Protein AF-A0A975NP22-F1 (afdb_monomer)

Secondary structure (DSSP, 8-state):
-----PPPPHHHHHHHHHHHHHHHHHHHHHHHHHHHT-EETTEE---SHHHHHHHHHHHHHHHHHHHTSSS-HHHHHHT--

Mean predicted aligned error: 4.37 Å

Sequence (81 aa):
MTDAVQPVAAWRKVLAALLDFVMVFFGGGYAIGYLTGNVTSEGFKLEGLPALVLLTLLIVYFVAGSKYLGGTIWQRILYKP

Foldseek 3Di:
DDPDDDDQDPVLVVVLLVVLCVCLLQVVQQVLQVVVVQADPVGGDDDDPSVVVSVVSSCCQQCCQVPPVVHHPSCVVRVDD

Structure (mmCIF, N/CA/C/O backbone):
data_AF-A0A975NP22-F1
#
_entry.id   AF-A0A975NP22-F1
#
loop_
_atom_site.group_PDB
_atom_site.id
_atom_site.type_symbol
_atom_site.label_atom_id
_atom_site.label_alt_id
_atom_site.label_comp_id
_atom_site.label_asym_id
_atom_site.label_entity_id
_atom_site.label_seq_id
_atom_site.pdbx_PDB_ins_code
_atom_site.Cartn_x
_atom_site.Cartn_y
_atom_site.Cartn_z
_atom_site.occupancy
_atom_site.B_iso_or_equiv
_atom_site.auth_seq_id
_atom_site.auth_comp_id
_atom_site.auth_asym_id
_atom_site.auth_atom_id
_atom_site.pdbx_PDB_model_num
ATOM 1 N N . MET A 1 1 ? 23.975 -9.298 -31.975 1.00 51.84 1 MET A N 1
ATOM 2 C CA . MET A 1 1 ? 24.335 -8.246 -31.005 1.00 51.84 1 MET A CA 1
ATOM 3 C C . MET A 1 1 ? 23.581 -8.574 -29.729 1.00 51.84 1 MET A C 1
ATOM 5 O O . MET A 1 1 ? 22.367 -8.688 -29.792 1.00 51.84 1 MET A O 1
ATOM 9 N N . THR A 1 2 ? 24.271 -8.901 -28.638 1.00 57.97 2 THR A N 1
ATOM 10 C CA . THR A 1 2 ? 23.628 -9.155 -27.340 1.00 57.97 2 THR A CA 1
ATOM 11 C C . THR A 1 2 ? 23.363 -7.809 -26.681 1.00 57.97 2 THR A C 1
ATOM 13 O O . THR A 1 2 ? 24.304 -7.184 -26.194 1.00 57.97 2 THR A O 1
ATOM 16 N N . ASP A 1 3 ? 22.115 -7.346 -26.699 1.00 61.38 3 ASP A N 1
ATOM 17 C CA . ASP A 1 3 ? 21.717 -6.174 -25.922 1.00 61.38 3 ASP A CA 1
ATOM 18 C C . ASP A 1 3 ? 21.903 -6.487 -24.434 1.00 61.38 3 ASP A C 1
ATOM 20 O O . ASP A 1 3 ? 21.229 -7.346 -23.862 1.00 61.38 3 ASP A O 1
ATOM 24 N N . ALA A 1 4 ? 22.875 -5.827 -23.803 1.00 69.75 4 ALA A N 1
ATOM 25 C CA . ALA A 1 4 ? 23.086 -5.938 -22.370 1.00 69.75 4 ALA A CA 1
ATOM 26 C C . ALA A 1 4 ? 21.950 -5.196 -21.654 1.00 69.75 4 ALA A C 1
ATOM 28 O O . ALA A 1 4 ? 21.901 -3.965 -21.661 1.00 69.75 4 ALA A O 1
ATOM 29 N N . VAL A 1 5 ? 21.032 -5.944 -21.036 1.00 73.44 5 VAL A N 1
ATOM 30 C CA . VAL A 1 5 ? 19.974 -5.370 -20.197 1.00 73.44 5 VAL A CA 1
ATOM 31 C C . VAL A 1 5 ? 20.635 -4.649 -19.023 1.00 73.44 5 VAL A C 1
ATOM 33 O O . VAL A 1 5 ? 21.219 -5.282 -18.143 1.00 73.44 5 VAL A O 1
ATOM 36 N N . GLN A 1 6 ? 20.559 -3.318 -19.018 1.00 79.56 6 GLN A N 1
ATOM 37 C CA . GLN A 1 6 ? 21.081 -2.517 -17.916 1.00 79.56 6 GLN A CA 1
ATOM 38 C C . GLN A 1 6 ? 20.285 -2.821 -16.639 1.00 79.56 6 GLN A C 1
ATOM 40 O O . GLN A 1 6 ? 19.050 -2.751 -16.650 1.00 79.56 6 GLN A O 1
ATOM 45 N N . PRO A 1 7 ? 20.951 -3.171 -15.524 1.00 87.81 7 PRO A N 1
ATOM 46 C CA . PRO A 1 7 ? 20.257 -3.455 -14.281 1.00 87.81 7 PRO A CA 1
ATOM 47 C C . PRO A 1 7 ? 19.608 -2.180 -13.730 1.00 87.81 7 PRO A C 1
ATOM 49 O O . PRO A 1 7 ? 20.207 -1.106 -13.717 1.00 87.81 7 PRO A O 1
ATOM 52 N N . VAL A 1 8 ? 18.385 -2.304 -13.209 1.00 92.62 8 VAL A N 1
ATOM 53 C CA . VAL A 1 8 ? 17.690 -1.184 -12.559 1.00 92.62 8 VAL A CA 1
ATOM 54 C C . VAL A 1 8 ? 18.520 -0.661 -11.383 1.00 92.62 8 VAL A C 1
ATOM 56 O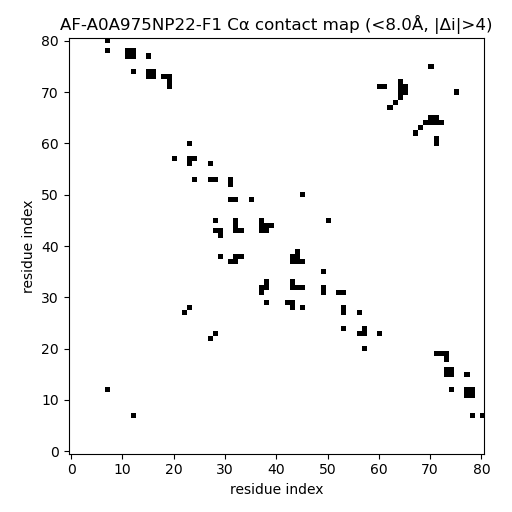 O . VAL A 1 8 ? 18.909 -1.430 -10.498 1.00 92.62 8 VAL A O 1
ATOM 59 N N . ALA A 1 9 ? 18.740 0.655 -11.348 1.00 94.88 9 ALA A N 1
ATOM 60 C CA . ALA A 1 9 ? 19.498 1.316 -10.291 1.00 94.88 9 ALA A CA 1
ATOM 61 C C . ALA A 1 9 ? 18.883 1.077 -8.898 1.00 94.88 9 ALA A C 1
ATOM 63 O O . ALA A 1 9 ? 17.666 1.152 -8.720 1.00 94.88 9 ALA A O 1
ATOM 64 N N . ALA A 1 10 ? 19.728 0.830 -7.891 1.00 95.62 10 ALA A N 1
ATOM 65 C CA . ALA A 1 10 ? 19.291 0.464 -6.539 1.00 95.62 10 ALA A CA 1
ATOM 66 C C . ALA A 1 10 ? 18.358 1.505 -5.894 1.00 95.62 10 ALA A C 1
ATOM 68 O O . ALA A 1 10 ? 17.360 1.131 -5.281 1.00 95.62 10 ALA A O 1
ATOM 69 N N . TRP A 1 11 ? 18.618 2.801 -6.099 1.00 96.31 11 TRP A N 1
ATOM 70 C CA . TRP A 1 11 ? 17.776 3.878 -5.566 1.00 96.31 11 TRP A CA 1
ATOM 71 C C . TRP A 1 11 ? 16.334 3.816 -6.096 1.00 96.31 11 TRP A C 1
ATOM 73 O O . TRP A 1 11 ? 15.400 4.073 -5.342 1.00 96.31 11 TRP A O 1
ATOM 83 N N . ARG A 1 12 ? 16.134 3.389 -7.356 1.00 96.25 12 ARG A N 1
ATOM 84 C CA . ARG A 1 12 ? 14.802 3.210 -7.965 1.00 96.25 12 ARG A CA 1
ATOM 85 C C . ARG A 1 12 ? 14.050 2.061 -7.301 1.00 96.25 12 ARG A C 1
ATOM 87 O O . ARG A 1 12 ? 12.847 2.160 -7.092 1.00 96.25 12 ARG A O 1
ATOM 94 N N . LYS A 1 13 ? 14.763 0.988 -6.934 1.00 96.38 13 LYS A N 1
ATOM 95 C CA . LYS A 1 13 ? 14.196 -0.164 -6.212 1.00 96.38 13 LYS A CA 1
ATOM 96 C C . LYS A 1 13 ? 13.736 0.223 -4.811 1.00 96.38 13 LYS A C 1
ATOM 98 O O . LYS A 1 13 ? 12.612 -0.093 -4.432 1.00 96.38 13 LYS A O 1
ATOM 103 N N . V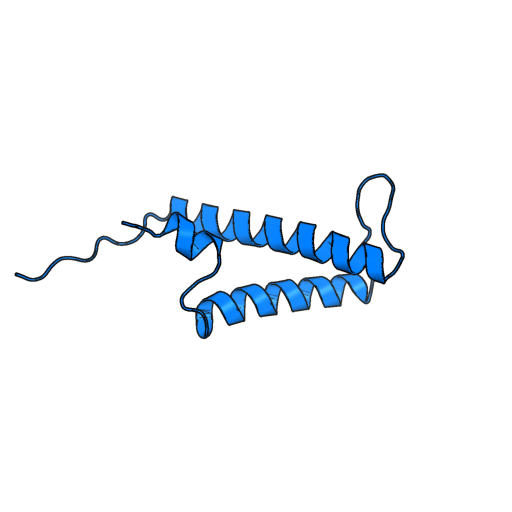AL A 1 14 ? 14.590 0.935 -4.073 1.00 97.62 14 VAL A N 1
ATOM 104 C CA . VAL A 1 14 ? 14.279 1.419 -2.719 1.00 97.62 14 VAL A CA 1
ATOM 105 C C . VAL A 1 14 ? 13.107 2.397 -2.757 1.00 97.62 14 VAL A C 1
ATOM 107 O O . VAL A 1 14 ? 12.163 2.245 -1.986 1.00 97.62 14 VAL A O 1
ATOM 110 N N . LEU A 1 15 ? 13.124 3.352 -3.692 1.00 98.12 15 LEU A N 1
ATOM 111 C CA . LEU A 1 15 ? 12.047 4.326 -3.844 1.00 98.12 15 LEU A CA 1
ATOM 112 C C . LEU A 1 15 ? 10.716 3.656 -4.207 1.00 98.12 15 LEU A C 1
ATOM 114 O O . LEU A 1 15 ? 9.696 3.994 -3.617 1.00 98.12 15 LEU A O 1
ATOM 118 N N . ALA A 1 16 ? 10.723 2.679 -5.120 1.00 97.94 16 ALA A N 1
ATOM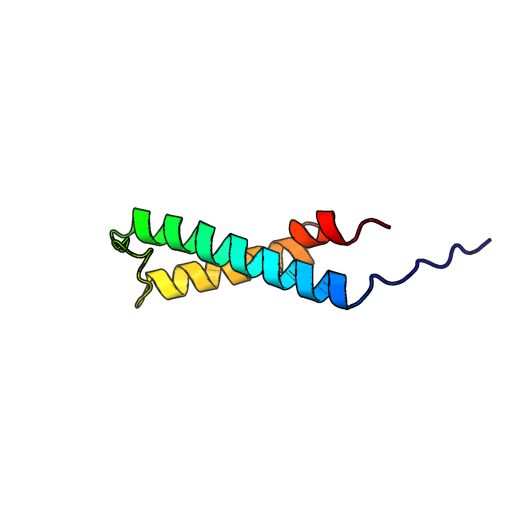 119 C CA . ALA A 1 16 ? 9.520 1.927 -5.468 1.00 97.94 16 ALA A CA 1
ATOM 120 C C . ALA A 1 16 ? 8.925 1.219 -4.247 1.00 97.94 16 ALA A C 1
ATOM 122 O O . ALA A 1 16 ? 7.754 1.419 -3.940 1.00 97.94 16 ALA A O 1
ATOM 123 N N . ALA A 1 17 ? 9.746 0.470 -3.504 1.00 97.25 17 ALA A N 1
ATOM 124 C CA . ALA A 1 17 ? 9.293 -0.238 -2.309 1.00 97.25 17 ALA A CA 1
ATOM 125 C C . ALA A 1 17 ? 8.741 0.713 -1.232 1.00 97.25 17 ALA A C 1
ATOM 127 O O . ALA A 1 17 ? 7.722 0.409 -0.614 1.00 97.25 17 ALA A O 1
ATOM 128 N N . LEU A 1 18 ? 9.377 1.874 -1.033 1.00 98.38 18 LEU A N 1
ATOM 129 C CA . LEU A 1 18 ? 8.913 2.886 -0.085 1.00 98.38 18 LEU A CA 1
ATOM 130 C C . LEU A 1 18 ? 7.553 3.467 -0.496 1.00 98.38 18 LEU A C 1
ATOM 132 O O . LEU A 1 18 ? 6.648 3.543 0.333 1.00 98.38 18 LEU A O 1
ATOM 136 N N . LEU A 1 19 ? 7.391 3.847 -1.766 1.00 98.38 19 LEU A N 1
ATOM 137 C CA . LEU A 1 19 ? 6.133 4.395 -2.279 1.00 98.38 19 LEU A CA 1
ATOM 138 C C . LEU A 1 19 ? 5.004 3.358 -2.258 1.00 98.38 19 LEU A C 1
ATOM 140 O O . LEU A 1 19 ? 3.876 3.694 -1.902 1.00 98.38 19 LEU A O 1
ATOM 144 N N . ASP A 1 20 ? 5.306 2.098 -2.581 1.00 98.31 20 ASP A N 1
ATOM 145 C CA . ASP A 1 20 ? 4.369 0.981 -2.453 1.00 98.31 20 ASP A CA 1
ATOM 146 C C . ASP A 1 20 ? 3.914 0.801 -1.005 1.00 98.31 20 ASP A C 1
ATOM 148 O O . ASP A 1 20 ? 2.714 0.725 -0.742 1.00 98.31 20 ASP A O 1
ATOM 152 N N . PHE A 1 21 ? 4.859 0.781 -0.061 1.00 98.19 21 PHE A N 1
ATOM 153 C CA . PHE A 1 21 ? 4.545 0.636 1.355 1.00 98.19 21 PHE A CA 1
ATOM 154 C C . PHE A 1 21 ? 3.666 1.786 1.846 1.00 98.19 21 PHE A C 1
ATOM 156 O O . PHE A 1 21 ? 2.617 1.528 2.420 1.00 98.19 21 PHE A O 1
ATOM 163 N N . VAL A 1 22 ? 4.045 3.041 1.575 1.00 98.31 22 VAL A N 1
ATOM 164 C CA . VAL A 1 22 ? 3.272 4.231 1.971 1.00 98.31 22 VAL A CA 1
ATOM 165 C C . VAL A 1 22 ? 1.863 4.183 1.376 1.00 98.31 22 VAL A C 1
ATOM 167 O O . VAL A 1 22 ? 0.883 4.341 2.100 1.00 98.31 22 VAL A O 1
ATOM 170 N N . MET A 1 23 ? 1.740 3.908 0.076 1.00 98.25 23 MET A N 1
ATOM 171 C CA . MET A 1 23 ? 0.449 3.841 -0.608 1.00 98.25 23 MET A CA 1
ATOM 172 C C . MET A 1 23 ? -0.473 2.780 0.006 1.00 98.25 23 MET A C 1
ATOM 174 O O . MET A 1 23 ? -1.629 3.076 0.305 1.00 98.25 23 MET A O 1
ATOM 178 N N . VAL A 1 24 ? 0.020 1.554 0.211 1.00 98.12 24 VAL A N 1
ATOM 179 C CA . VAL A 1 24 ? -0.794 0.460 0.765 1.00 98.12 24 VAL A CA 1
ATOM 180 C C . VAL A 1 24 ? -1.059 0.664 2.252 1.00 98.12 24 VAL A C 1
ATOM 182 O O . VAL A 1 24 ? -2.171 0.408 2.706 1.00 98.12 24 VAL A O 1
ATOM 185 N N . PHE A 1 25 ? -0.077 1.152 3.010 1.00 97.75 25 PHE A N 1
ATOM 186 C CA . PHE A 1 25 ? -0.218 1.394 4.441 1.00 97.75 25 PHE A CA 1
ATOM 187 C C . PHE A 1 25 ? -1.268 2.467 4.722 1.00 97.75 25 PHE A C 1
ATOM 189 O O . PHE A 1 25 ? -2.188 2.219 5.493 1.00 97.75 25 PHE A O 1
ATOM 196 N N . PHE A 1 26 ? -1.183 3.633 4.073 1.00 97.19 26 PHE A N 1
ATOM 197 C CA . PHE A 1 26 ? -2.173 4.689 4.280 1.00 97.19 26 PHE A CA 1
ATOM 198 C C . PHE A 1 26 ? -3.501 4.357 3.605 1.00 97.19 26 PHE A C 1
ATOM 200 O O . PHE A 1 26 ? -4.536 4.428 4.258 1.00 97.19 26 PHE A O 1
ATOM 207 N N . GLY A 1 27 ? -3.497 3.946 2.333 1.00 97.50 27 GLY A N 1
ATOM 208 C CA . GLY A 1 27 ? -4.733 3.618 1.618 1.00 97.50 27 GLY A CA 1
ATOM 209 C C . GLY A 1 27 ? -5.495 2.465 2.275 1.00 97.50 27 GLY A C 1
ATOM 210 O O . GLY A 1 27 ? -6.687 2.579 2.555 1.00 97.50 27 GLY A O 1
ATOM 211 N N . GLY A 1 28 ? -4.793 1.375 2.588 1.00 97.44 28 GLY A N 1
ATOM 212 C CA . GLY A 1 28 ? -5.352 0.227 3.295 1.00 97.44 28 GLY A CA 1
ATOM 213 C C . GLY A 1 28 ? -5.700 0.540 4.747 1.00 97.44 28 GLY A C 1
ATOM 214 O O . GLY A 1 28 ? -6.769 0.153 5.208 1.00 97.44 28 GLY A O 1
ATOM 215 N N . GLY A 1 29 ? -4.842 1.272 5.460 1.00 97.00 29 GLY A N 1
ATOM 216 C CA . GLY A 1 29 ? -5.066 1.656 6.853 1.00 97.00 29 GLY A CA 1
ATOM 217 C C . GLY A 1 29 ? -6.300 2.534 7.033 1.00 97.00 29 GLY A C 1
ATOM 218 O O . GLY A 1 29 ? -7.124 2.238 7.894 1.00 97.00 29 GLY A O 1
ATOM 219 N N . TYR A 1 30 ? -6.501 3.537 6.172 1.00 97.19 30 TYR A N 1
ATOM 220 C CA . TYR A 1 30 ? -7.724 4.345 6.173 1.00 97.19 30 TYR A CA 1
ATOM 221 C C . TYR A 1 30 ? -8.954 3.532 5.779 1.00 97.19 30 TYR A C 1
ATOM 223 O O . TYR A 1 30 ? -9.988 3.665 6.428 1.00 97.19 30 TYR A O 1
ATOM 231 N N . ALA A 1 31 ? -8.857 2.672 4.760 1.00 97.50 31 ALA A N 1
ATOM 232 C CA . ALA A 1 31 ? -9.977 1.825 4.357 1.00 97.50 31 ALA A CA 1
ATOM 233 C C . ALA A 1 31 ? -10.409 0.887 5.498 1.00 97.50 31 ALA A C 1
ATOM 235 O O . ALA A 1 31 ? -11.584 0.836 5.853 1.00 97.50 31 ALA A O 1
ATOM 236 N N . ILE A 1 32 ? -9.460 0.192 6.126 1.00 97.12 32 ILE A N 1
ATOM 237 C CA . ILE A 1 32 ? -9.724 -0.702 7.260 1.00 97.12 32 ILE A CA 1
ATOM 238 C C . ILE A 1 32 ? -10.209 0.095 8.471 1.00 97.12 32 ILE A C 1
ATOM 240 O O . ILE A 1 32 ? -11.187 -0.297 9.105 1.00 97.12 32 ILE A O 1
ATOM 244 N N . GLY A 1 33 ? -9.566 1.219 8.788 1.00 96.50 33 GLY A N 1
ATOM 245 C CA . GLY A 1 33 ? -9.981 2.106 9.871 1.00 96.50 33 GLY A CA 1
ATOM 246 C C . GLY A 1 33 ? -11.427 2.562 9.692 1.00 96.50 33 GLY A C 1
ATOM 247 O O . GLY A 1 33 ? -12.215 2.467 10.628 1.00 96.50 33 GLY A O 1
ATOM 248 N N . TYR A 1 34 ? -11.805 2.966 8.478 1.00 96.00 34 TYR A N 1
ATOM 249 C CA . TYR A 1 34 ? -13.165 3.394 8.148 1.00 96.00 34 TYR A CA 1
ATOM 250 C C . TYR A 1 34 ? -14.174 2.259 8.329 1.00 96.00 34 TYR A C 1
ATOM 252 O O . TYR A 1 34 ? -15.197 2.441 8.984 1.00 96.00 34 TYR A O 1
ATOM 260 N N . LEU A 1 35 ? -13.853 1.066 7.823 1.00 96.31 35 LEU A N 1
ATOM 261 C CA . LEU A 1 35 ? -14.722 -0.110 7.921 1.00 96.31 35 LEU A CA 1
ATOM 262 C C . LEU A 1 35 ? -14.862 -0.650 9.350 1.00 96.31 35 LEU A C 1
ATOM 264 O O . LEU A 1 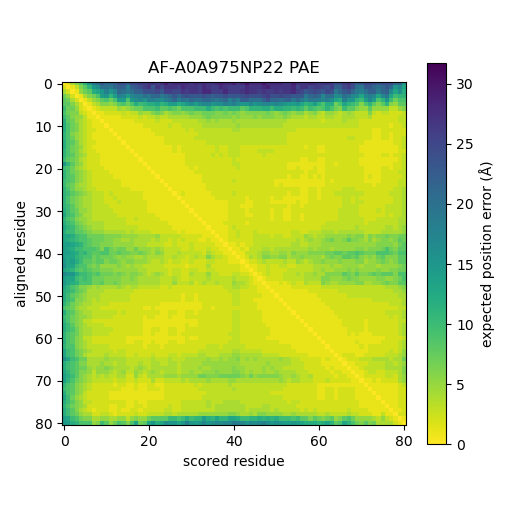35 ? -15.844 -1.319 9.657 1.00 96.31 35 LEU A O 1
ATOM 268 N N . THR A 1 36 ? -13.886 -0.385 10.217 1.00 95.06 36 THR A N 1
ATOM 269 C CA . THR A 1 36 ? -13.854 -0.902 11.594 1.00 95.06 36 THR A CA 1
ATOM 270 C C . THR A 1 36 ? -14.224 0.144 12.645 1.00 95.06 36 THR A C 1
ATOM 272 O O . THR A 1 36 ? -14.232 -0.175 13.831 1.00 95.06 36 THR A O 1
ATOM 275 N N . GLY A 1 37 ? -14.532 1.380 12.236 1.00 93.50 37 GLY A N 1
ATOM 276 C CA . GLY A 1 37 ? -14.835 2.485 13.152 1.00 93.50 37 GLY A CA 1
ATOM 277 C C . GLY A 1 37 ? -13.613 3.044 13.893 1.00 93.50 37 GLY A C 1
ATOM 278 O O . GLY A 1 37 ? -13.775 3.733 14.893 1.00 93.50 37 GLY A O 1
ATOM 279 N N . ASN A 1 38 ? -12.397 2.765 13.413 1.00 94.00 38 ASN A N 1
ATOM 280 C CA . ASN A 1 38 ? -11.131 3.178 14.029 1.00 94.00 38 ASN A CA 1
ATOM 281 C C . ASN A 1 38 ? -10.467 4.386 13.334 1.00 94.00 38 ASN A C 1
ATOM 283 O O . ASN A 1 38 ? -9.255 4.578 13.443 1.00 94.00 38 ASN A O 1
ATOM 287 N N . VAL A 1 39 ? -11.224 5.199 12.594 1.00 96.00 39 VAL A N 1
ATOM 288 C CA . VAL A 1 39 ? -10.736 6.497 12.087 1.00 96.00 39 VAL A CA 1
ATOM 289 C C . VAL A 1 39 ? -10.718 7.508 13.231 1.00 96.00 39 VAL A C 1
ATOM 291 O O . VAL A 1 39 ? -11.637 7.552 14.045 1.00 96.00 39 VAL A O 1
ATOM 294 N N . THR A 1 40 ? -9.675 8.329 13.289 1.00 93.50 40 THR A N 1
ATOM 295 C CA . THR A 1 40 ? -9.496 9.398 14.279 1.00 93.50 40 THR A CA 1
ATOM 296 C C . THR A 1 40 ? -9.362 10.751 13.579 1.00 93.50 40 THR A C 1
ATOM 298 O O . THR A 1 40 ? -9.268 10.823 12.355 1.00 93.50 40 THR A O 1
ATOM 301 N N . SER A 1 41 ? -9.317 11.845 14.343 1.00 92.75 41 SER A N 1
ATOM 302 C CA . SER A 1 41 ? -9.087 13.193 13.798 1.00 92.75 41 SER A CA 1
ATOM 303 C C . SER A 1 41 ? -7.724 13.366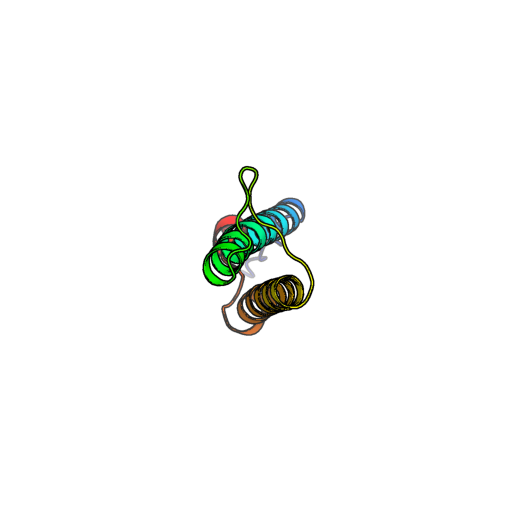 13.120 1.00 92.75 41 SER A C 1
ATOM 305 O O . SER A 1 41 ? -7.565 14.265 12.302 1.00 92.75 41 SER A O 1
ATOM 307 N N . GLU A 1 42 ? -6.748 12.522 13.456 1.00 92.62 42 GLU A N 1
ATOM 308 C CA . GLU A 1 42 ? -5.375 12.585 12.935 1.00 92.62 42 GLU A CA 1
ATOM 309 C C . GLU A 1 42 ? -5.075 11.481 11.909 1.00 92.62 42 GLU A C 1
ATOM 311 O O . GLU A 1 42 ? -4.024 11.491 11.269 1.00 92.62 42 GLU A O 1
ATOM 316 N N . GLY A 1 43 ? -5.992 10.526 11.732 1.00 91.81 43 GLY A N 1
ATOM 317 C CA . GLY A 1 43 ? -5.868 9.479 10.731 1.00 91.81 43 GLY A CA 1
ATOM 318 C C . GLY A 1 43 ? -6.638 8.222 11.092 1.00 91.81 43 GLY A C 1
ATOM 319 O O . GLY A 1 43 ? -7.865 8.214 11.096 1.00 91.81 43 GLY A O 1
ATOM 320 N N . PHE A 1 44 ? -5.931 7.129 11.358 1.00 94.56 44 PHE A N 1
ATOM 321 C CA . PHE A 1 44 ? -6.545 5.857 11.725 1.00 94.56 44 PHE A CA 1
ATOM 322 C C . PHE A 1 44 ? -5.750 5.176 12.839 1.00 94.56 44 PHE A C 1
ATOM 324 O O . PHE A 1 44 ? -4.533 5.332 12.946 1.00 94.56 44 PHE A O 1
ATOM 331 N N . LYS A 1 45 ? -6.446 4.392 13.663 1.00 94.12 45 LYS A N 1
ATOM 332 C CA . LYS A 1 45 ? -5.859 3.601 14.743 1.00 94.12 45 LYS A CA 1
ATOM 333 C C . LYS A 1 45 ? -5.880 2.123 14.368 1.00 94.12 45 LYS A C 1
ATOM 335 O O . LYS A 1 45 ? -6.926 1.580 14.025 1.00 94.12 45 LYS A O 1
ATOM 340 N N . LEU A 1 46 ? -4.727 1.463 14.438 1.00 90.81 46 LEU A N 1
ATOM 341 C CA . LEU A 1 46 ? -4.618 0.023 14.195 1.00 90.81 46 LEU A CA 1
ATOM 342 C C . LEU A 1 46 ? -4.145 -0.672 15.456 1.00 90.81 46 LEU A C 1
ATOM 344 O O . LEU A 1 46 ? -2.967 -0.634 15.796 1.00 90.81 46 LEU A O 1
ATOM 348 N N . GLU A 1 47 ? -5.070 -1.344 16.123 1.00 93.62 47 GLU A N 1
ATOM 349 C CA . GLU A 1 47 ? -4.786 -2.181 17.282 1.00 93.62 47 GLU A CA 1
ATOM 350 C C . GLU A 1 47 ? -5.525 -3.506 17.125 1.00 93.62 47 GLU A C 1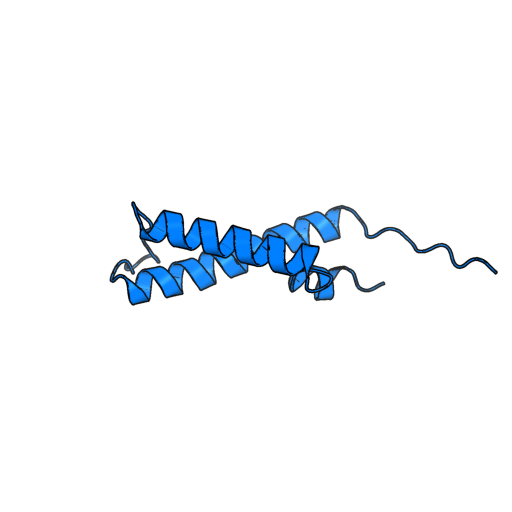
ATOM 352 O O . GLU A 1 47 ? -6.607 -3.555 16.542 1.00 93.62 47 GLU A O 1
ATOM 357 N N . GLY A 1 48 ? -4.934 -4.595 17.615 1.00 94.00 48 GLY A N 1
ATOM 358 C CA . GLY A 1 48 ? -5.537 -5.923 17.525 1.00 94.00 48 GLY A CA 1
ATOM 359 C C . GLY A 1 48 ? -5.787 -6.376 16.081 1.00 94.00 48 GLY A C 1
ATOM 360 O O . GLY A 1 48 ? -4.881 -6.370 15.246 1.00 94.00 48 GLY A O 1
ATOM 361 N N . LEU A 1 49 ? -7.020 -6.801 15.789 1.00 95.12 49 LEU A N 1
ATOM 362 C CA . LEU A 1 49 ? -7.381 -7.422 14.511 1.00 95.12 49 LEU A CA 1
ATOM 363 C C . LEU A 1 49 ? -7.188 -6.495 13.289 1.00 95.12 49 LEU A C 1
ATOM 365 O O . LEU A 1 49 ? -6.549 -6.945 12.339 1.00 95.12 49 LEU A O 1
ATOM 369 N N . PRO A 1 50 ? -7.635 -5.220 13.284 1.00 95.56 50 PRO A N 1
ATOM 370 C CA . PRO A 1 50 ? -7.328 -4.269 12.209 1.00 95.56 50 PRO A CA 1
ATOM 371 C C . PRO A 1 50 ? -5.845 -4.198 11.813 1.00 95.56 50 PRO A C 1
ATOM 373 O O . PRO A 1 50 ? -5.530 -4.128 10.625 1.00 95.56 50 PRO A O 1
ATOM 376 N N . ALA A 1 51 ? -4.927 -4.271 12.784 1.00 96.25 51 ALA A N 1
ATOM 377 C CA . ALA A 1 51 ? -3.489 -4.263 12.511 1.00 96.25 51 ALA A CA 1
ATOM 378 C C . ALA A 1 51 ? -3.038 -5.531 11.764 1.00 96.25 51 ALA A C 1
ATOM 380 O O . ALA A 1 51 ? -2.286 -5.445 10.792 1.00 96.25 51 ALA A O 1
ATOM 381 N N . LEU A 1 52 ? -3.544 -6.703 12.167 1.00 97.75 52 LEU A N 1
ATOM 382 C CA . LEU A 1 52 ? -3.274 -7.974 11.485 1.00 97.75 52 LEU A CA 1
ATOM 383 C C . LEU A 1 52 ? -3.848 -7.997 10.063 1.00 97.75 52 LEU A C 1
ATOM 385 O O . LEU A 1 52 ? -3.218 -8.537 9.149 1.00 97.75 52 LEU A O 1
ATOM 389 N N . VAL A 1 53 ? -5.017 -7.384 9.856 1.00 97.75 53 VAL A N 1
ATOM 390 C CA . VAL A 1 53 ? -5.628 -7.253 8.527 1.00 97.75 53 VAL A CA 1
ATOM 391 C C . VAL A 1 53 ? -4.772 -6.361 7.628 1.00 97.75 53 VAL A C 1
ATOM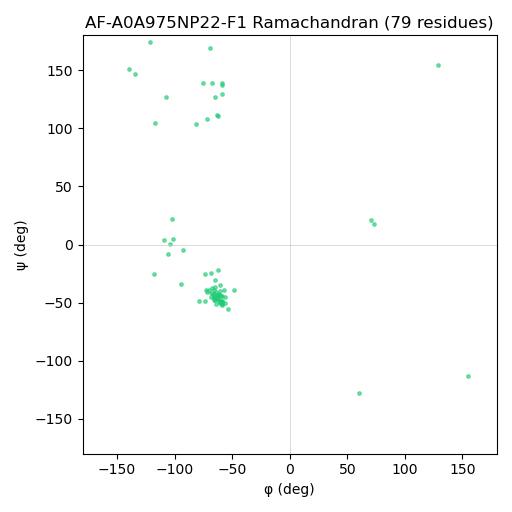 393 O O . VAL A 1 53 ? -4.478 -6.766 6.504 1.00 97.75 53 VAL A O 1
ATOM 396 N N . LEU A 1 54 ? -4.304 -5.200 8.108 1.00 97.69 54 LEU A N 1
ATOM 397 C CA . LEU A 1 54 ? -3.427 -4.345 7.297 1.00 97.69 54 LEU A CA 1
ATOM 398 C C . LEU A 1 54 ? -2.092 -5.033 6.987 1.00 97.69 54 LEU A C 1
ATOM 400 O O . LEU A 1 54 ? -1.615 -4.961 5.855 1.00 97.69 54 LEU A O 1
ATOM 404 N N . LEU A 1 55 ? -1.502 -5.734 7.959 1.00 97.69 55 LEU A N 1
ATOM 405 C CA . LEU A 1 55 ? -0.276 -6.502 7.734 1.00 97.69 55 LEU A CA 1
ATOM 406 C C . LEU A 1 55 ? -0.483 -7.573 6.655 1.00 97.69 55 LEU A C 1
ATOM 408 O O . LEU A 1 55 ? 0.338 -7.711 5.748 1.00 97.69 55 LEU A O 1
ATOM 412 N N . THR A 1 56 ? -1.603 -8.294 6.718 1.00 98.44 56 THR A N 1
ATOM 413 C CA . THR A 1 56 ? -1.965 -9.294 5.707 1.00 98.44 56 THR A CA 1
ATOM 414 C C . THR A 1 56 ? -2.144 -8.643 4.338 1.00 98.44 56 THR A C 1
ATOM 416 O O . THR A 1 56 ? -1.619 -9.154 3.352 1.00 98.44 56 THR A O 1
ATOM 419 N N . LEU A 1 57 ? -2.811 -7.488 4.266 1.00 98.31 57 LEU A N 1
ATOM 420 C CA . LEU A 1 57 ? -2.989 -6.732 3.026 1.00 98.31 57 LEU A CA 1
ATOM 421 C C . LEU A 1 57 ? -1.647 -6.307 2.413 1.00 98.31 57 LEU A C 1
ATOM 423 O O . LEU A 1 57 ? -1.451 -6.473 1.210 1.00 98.31 57 LEU A O 1
ATOM 427 N N . LEU A 1 58 ? -0.709 -5.817 3.229 1.00 98.19 58 LEU A N 1
ATOM 428 C CA . LEU A 1 58 ? 0.648 -5.478 2.791 1.00 98.19 58 LEU A CA 1
ATOM 429 C C . LEU A 1 58 ? 1.371 -6.697 2.210 1.00 98.19 58 LEU A C 1
ATOM 431 O O . LEU A 1 58 ? 1.896 -6.628 1.098 1.00 98.19 58 LEU A O 1
ATOM 435 N N . ILE A 1 59 ? 1.368 -7.823 2.932 1.00 98.19 59 ILE A N 1
ATOM 436 C CA . ILE A 1 59 ? 2.001 -9.065 2.470 1.00 98.19 59 ILE A CA 1
ATOM 437 C C . ILE A 1 59 ? 1.377 -9.513 1.148 1.00 98.19 59 ILE A C 1
ATOM 439 O O . ILE A 1 59 ? 2.102 -9.776 0.190 1.00 98.19 59 ILE A O 1
ATOM 443 N N . VAL A 1 60 ? 0.046 -9.559 1.069 1.00 98.38 60 VAL A N 1
ATOM 444 C CA . VAL A 1 60 ? -0.675 -9.955 -0.146 1.00 98.38 60 VAL A CA 1
ATOM 445 C C . VAL A 1 60 ? -0.320 -9.035 -1.308 1.00 98.38 60 VAL A C 1
ATOM 447 O O . VAL A 1 60 ? -0.021 -9.540 -2.386 1.00 98.38 60 VAL A O 1
ATOM 450 N N . TYR A 1 61 ? -0.276 -7.716 -1.104 1.00 98.38 61 TYR A N 1
ATOM 451 C CA . TYR A 1 61 ? 0.099 -6.766 -2.150 1.00 98.38 61 TYR A CA 1
ATOM 452 C C . TYR A 1 61 ? 1.509 -7.031 -2.694 1.00 98.38 61 TYR A C 1
ATOM 454 O O . TYR A 1 61 ? 1.686 -7.181 -3.905 1.00 98.38 61 TYR A O 1
ATOM 462 N N . PHE A 1 62 ? 2.514 -7.137 -1.818 1.00 97.62 62 PHE A N 1
ATOM 463 C CA . PHE A 1 62 ? 3.900 -7.340 -2.248 1.00 97.62 62 PHE A CA 1
ATOM 464 C C . PHE A 1 62 ? 4.131 -8.733 -2.840 1.00 97.62 62 PHE A C 1
ATOM 466 O O . PHE A 1 62 ? 4.830 -8.858 -3.849 1.00 97.62 62 PHE A O 1
ATOM 473 N N . VAL A 1 63 ? 3.532 -9.781 -2.270 1.00 97.69 63 VAL A N 1
ATOM 474 C CA . VAL A 1 63 ? 3.640 -11.152 -2.794 1.00 97.69 63 VAL A CA 1
ATOM 475 C C . VAL A 1 63 ? 2.918 -11.273 -4.131 1.00 97.69 63 VAL A C 1
ATOM 477 O O . VAL A 1 63 ? 3.482 -11.826 -5.071 1.00 97.69 63 VAL A O 1
ATOM 480 N N . ALA A 1 64 ? 1.707 -10.728 -4.262 1.00 97.38 64 ALA A N 1
ATOM 481 C CA . ALA A 1 64 ? 0.980 -10.773 -5.525 1.00 97.38 64 ALA A CA 1
ATOM 482 C C . ALA A 1 64 ? 1.683 -9.955 -6.610 1.00 97.38 64 ALA A C 1
ATOM 484 O O . ALA A 1 64 ? 1.890 -10.454 -7.718 1.00 97.38 64 ALA A O 1
ATOM 485 N N . GLY A 1 65 ? 2.124 -8.741 -6.263 1.00 95.06 65 GLY A N 1
ATOM 486 C CA . GLY A 1 65 ? 2.930 -7.880 -7.121 1.00 95.06 65 GLY A CA 1
ATOM 487 C C . GLY A 1 65 ? 4.173 -8.598 -7.641 1.00 95.06 65 GLY A C 1
ATOM 488 O O . GLY A 1 65 ? 4.360 -8.714 -8.849 1.00 95.06 65 GLY A O 1
ATOM 489 N N . SER A 1 66 ? 4.993 -9.135 -6.736 1.00 91.62 66 SER A N 1
ATOM 490 C CA . SER A 1 66 ? 6.271 -9.768 -7.087 1.00 91.62 66 SER A CA 1
ATOM 491 C C . SER A 1 66 ? 6.128 -11.118 -7.793 1.00 91.62 66 SER A C 1
ATOM 493 O O . SER A 1 66 ? 6.872 -11.381 -8.735 1.00 91.62 66 SER A O 1
ATOM 495 N N . LYS A 1 67 ? 5.190 -11.972 -7.366 1.00 93.44 67 LYS A N 1
ATOM 496 C CA . LYS A 1 67 ? 5.109 -13.363 -7.836 1.00 93.44 67 LYS A CA 1
ATOM 497 C C . LYS A 1 67 ? 4.161 -13.571 -9.014 1.00 93.44 67 LYS A C 1
ATOM 499 O O . LYS A 1 67 ? 4.432 -14.434 -9.842 1.00 93.44 67 LYS A O 1
ATOM 504 N N . TYR A 1 68 ? 3.060 -12.823 -9.089 1.00 94.19 68 TYR A N 1
ATOM 505 C CA . TYR A 1 68 ? 1.985 -13.105 -10.052 1.00 94.19 68 TYR A CA 1
ATOM 506 C C . TYR A 1 68 ? 1.753 -11.981 -11.063 1.00 94.19 68 TYR A C 1
ATOM 508 O O . TYR A 1 68 ? 1.268 -12.241 -12.158 1.00 94.19 68 TYR A O 1
ATOM 516 N N . LEU A 1 69 ? 2.099 -10.739 -10.720 1.00 94.00 69 LEU A N 1
ATOM 517 C CA . LEU A 1 69 ? 1.741 -9.563 -11.516 1.00 94.00 69 LEU A CA 1
ATOM 518 C C . LEU A 1 69 ? 2.940 -8.924 -12.240 1.00 94.00 69 LEU A C 1
ATOM 520 O O . LEU A 1 69 ? 2.777 -7.893 -12.888 1.00 94.00 69 LEU A O 1
ATOM 524 N N . GLY A 1 70 ? 4.140 -9.502 -12.158 1.00 91.56 70 GLY A N 1
ATOM 525 C CA . GLY A 1 70 ? 5.328 -8.968 -12.842 1.00 91.56 70 GLY A CA 1
ATOM 526 C C . GLY A 1 70 ? 5.862 -7.656 -12.252 1.00 91.56 70 GLY A C 1
ATOM 527 O O . GLY A 1 70 ? 6.551 -6.904 -12.935 1.00 91.56 70 GLY A O 1
ATOM 528 N N . GLY A 1 71 ? 5.525 -7.367 -10.997 1.00 94.81 71 GLY A N 1
ATOM 529 C CA . GLY A 1 71 ? 5.967 -6.203 -10.239 1.00 94.81 71 GLY A CA 1
ATOM 530 C C . GLY A 1 71 ? 4.810 -5.442 -9.595 1.00 94.81 71 GLY A C 1
ATOM 531 O O . GLY A 1 71 ? 3.667 -5.478 -10.064 1.00 94.81 71 GLY A O 1
ATOM 532 N N . THR A 1 72 ? 5.120 -4.734 -8.513 1.00 97.38 72 THR A N 1
ATOM 533 C CA . THR A 1 72 ? 4.205 -3.797 -7.848 1.00 97.38 72 THR A CA 1
ATOM 534 C C . THR A 1 72 ? 3.947 -2.555 -8.708 1.00 97.38 72 THR A C 1
ATOM 536 O O . THR A 1 72 ? 4.616 -2.324 -9.722 1.00 97.38 72 THR A O 1
ATOM 539 N N . ILE A 1 73 ? 2.968 -1.733 -8.321 1.00 96.88 73 ILE A N 1
ATOM 540 C CA . ILE A 1 73 ? 2.591 -0.531 -9.078 1.00 96.88 73 ILE A CA 1
ATOM 541 C C . ILE A 1 73 ? 3.801 0.386 -9.272 1.00 96.88 73 ILE A C 1
ATOM 543 O O . ILE A 1 73 ? 4.117 0.756 -10.406 1.00 96.88 73 ILE A O 1
ATOM 547 N N . TRP A 1 74 ? 4.527 0.703 -8.198 1.00 97.31 74 TRP A N 1
ATOM 548 C CA . TRP A 1 74 ? 5.656 1.626 -8.300 1.00 97.31 74 TRP A CA 1
ATOM 549 C C . TRP A 1 74 ? 6.877 1.009 -8.977 1.00 97.31 74 TRP A C 1
ATOM 551 O O . TRP A 1 74 ? 7.615 1.738 -9.633 1.00 97.31 74 TRP A O 1
ATOM 561 N N . GLN A 1 75 ? 7.054 -0.316 -8.944 1.00 96.44 75 GLN A N 1
ATOM 562 C CA . GLN A 1 75 ? 8.060 -0.981 -9.781 1.00 96.44 75 GLN A CA 1
ATOM 563 C C . GLN A 1 75 ? 7.760 -0.792 -11.271 1.00 96.44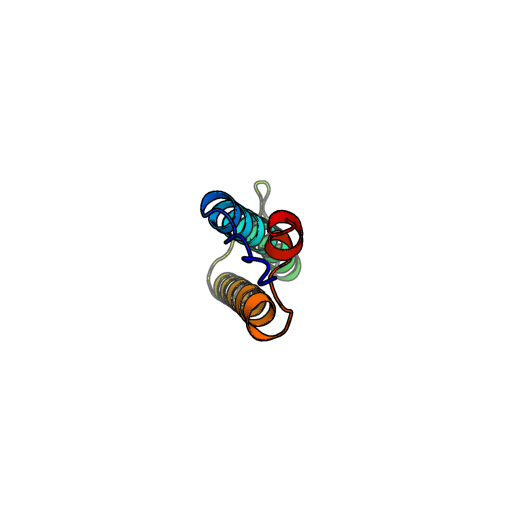 75 GLN A C 1
ATOM 565 O O . GLN A 1 75 ? 8.649 -0.430 -12.035 1.00 96.44 75 GLN A O 1
ATOM 570 N N . ARG A 1 76 ? 6.503 -0.943 -11.701 1.00 94.44 76 ARG A N 1
ATOM 571 C CA . ARG A 1 76 ? 6.113 -0.748 -13.113 1.00 94.44 76 ARG A CA 1
ATOM 572 C C . ARG A 1 76 ? 6.298 0.694 -13.591 1.00 94.44 76 ARG A C 1
ATOM 574 O O . ARG A 1 76 ? 6.551 0.929 -14.772 1.00 94.44 76 ARG A O 1
ATOM 581 N N . ILE A 1 77 ? 6.163 1.660 -12.686 1.00 95.25 77 ILE A N 1
ATOM 582 C CA . ILE A 1 77 ? 6.388 3.078 -12.981 1.00 95.25 77 ILE A CA 1
ATOM 583 C C . ILE A 1 77 ? 7.891 3.377 -13.006 1.00 95.25 77 ILE A C 1
ATOM 585 O O . ILE A 1 77 ? 8.386 3.975 -13.960 1.00 95.25 77 ILE A O 1
ATOM 589 N N . LEU A 1 78 ? 8.623 2.933 -11.982 1.00 94.94 78 LEU A N 1
ATOM 590 C CA . LEU A 1 78 ? 10.009 3.314 -11.743 1.00 94.94 78 LEU A CA 1
ATOM 591 C C . LEU A 1 78 ? 11.042 2.376 -12.352 1.00 94.94 78 LEU A C 1
ATOM 593 O O . LEU A 1 78 ? 12.208 2.707 -12.222 1.00 94.94 78 LEU A O 1
ATOM 597 N N . TYR A 1 79 ? 10.712 1.242 -12.972 1.00 93.25 79 TYR A N 1
ATOM 598 C CA . TYR A 1 79 ? 11.710 0.342 -13.591 1.00 93.25 79 TYR A CA 1
ATOM 599 C C . TYR A 1 79 ? 11.785 0.487 -15.115 1.00 93.25 79 TYR A C 1
ATOM 601 O O . TYR A 1 79 ? 12.523 -0.250 -15.763 1.00 93.25 79 TYR A O 1
ATOM 609 N N . LYS A 1 80 ? 11.048 1.444 -15.693 1.00 85.25 80 LYS A N 1
ATOM 610 C CA . LYS A 1 80 ? 11.128 1.752 -17.126 1.00 85.25 80 LYS A CA 1
ATOM 611 C C . LYS A 1 80 ? 12.564 2.155 -17.511 1.00 85.25 80 LYS A C 1
ATOM 613 O O . LYS A 1 80 ? 13.183 2.871 -16.726 1.00 85.25 80 LYS A O 1
ATOM 618 N N . PRO A 1 81 ? 13.106 1.678 -18.639 1.00 72.69 81 PRO A N 1
ATOM 619 C CA . PRO A 1 81 ? 14.465 2.016 -19.061 1.00 72.69 81 PRO A CA 1
ATOM 620 C C . PRO A 1 81 ? 14.672 3.531 -19.146 1.00 72.69 81 PRO A C 1
ATOM 622 O O . PRO A 1 81 ? 13.735 4.229 -19.597 1.00 72.69 81 PRO A O 1
#

Organism: NCBI:txid2840469

Solvent-accessible surface area (backbone atoms only — not comparable to full-atom values): 4728 Å² total; per-residue (Å²): 133,86,82,79,80,77,76,77,56,68,69,45,54,54,50,19,54,50,53,45,49,52,49,48,50,52,57,43,38,46,51,51,10,58,78,68,72,32,55,52,100,91,51,56,58,69,64,72,66,60,37,54,51,45,52,49,51,50,52,52,50,54,51,42,14,60,74,74,60,84,36,40,74,39,41,66,67,55,61,62,131

pLDDT: mean 93.28, std 8.95, range [51.84, 98.44]

Radius of gy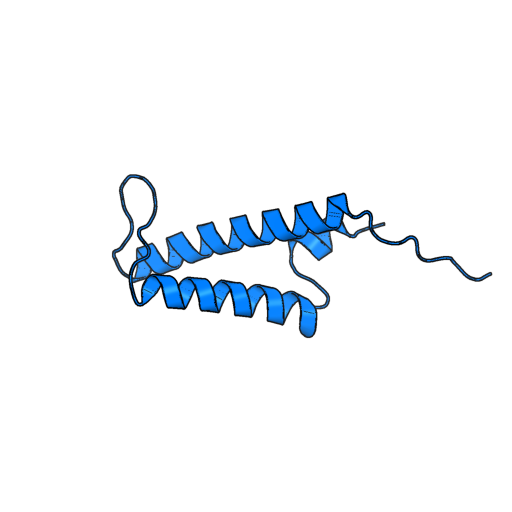ration: 16.24 Å; Cα contacts (8 Å, |Δi|>4): 64; chains: 1; bounding box: 39×27×48 Å